Protein AF-A0A3C1SBG4-F1 (afdb_monomer_lite)

Radius of gyration: 21.66 Å; chains: 1; bounding box: 48×25×70 Å

pLDDT: mean 86.87, std 6.19, range [59.53, 95.0]

Foldseek 3Di:
DPPDDDDDDDDPDLVVVLVQAPHWDWAWDADPVVRDTDTDTDHHHNPQDSVNSCCVRVVPPDPDDPVLVVLVVVLVVQLVCVLVVHDDDLVVNLVSLVVQLVPDDVSVVVSVVSQVVSCVRNVDHNDD

Structure (mmCIF, N/CA/C/O backbone):
data_AF-A0A3C1SBG4-F1
#
_entry.id   AF-A0A3C1SBG4-F1
#
loop_
_atom_site.group_PDB
_atom_site.id
_atom_site.type_symbol
_atom_site.label_atom_id
_atom_site.label_alt_id
_atom_site.label_comp_id
_atom_site.label_asym_id
_atom_site.label_entity_id
_atom_site.label_seq_id
_atom_site.pdbx_PDB_ins_code
_atom_site.Cartn_x
_atom_site.Cartn_y
_atom_site.Cartn_z
_atom_site.occupancy
_atom_site.B_iso_or_equiv
_atom_site.auth_seq_id
_atom_site.auth_comp_id
_atom_site.auth_asym_id
_atom_site.auth_atom_id
_atom_site.pdbx_PDB_model_num
ATOM 1 N N . THR A 1 1 ? 17.455 -1.613 -43.732 1.00 59.53 1 THR A N 1
ATOM 2 C CA . THR A 1 1 ? 17.249 -2.345 -42.458 1.00 59.53 1 THR A CA 1
ATOM 3 C C . THR A 1 1 ? 18.452 -2.102 -41.571 1.00 59.53 1 THR A C 1
ATOM 5 O O . THR A 1 1 ? 19.549 -2.051 -42.108 1.00 59.53 1 THR A O 1
ATOM 8 N N . PHE A 1 2 ? 18.271 -1.919 -40.259 1.00 75.81 2 PHE A N 1
ATOM 9 C CA . PHE A 1 2 ? 19.376 -1.748 -39.303 1.00 75.81 2 PHE A CA 1
ATOM 10 C C . PHE A 1 2 ? 19.569 -3.054 -38.518 1.00 75.81 2 PHE A C 1
ATOM 12 O O . PHE A 1 2 ? 18.848 -3.276 -37.548 1.00 75.81 2 PHE A O 1
ATOM 19 N N . PRO A 1 3 ? 20.478 -3.948 -38.946 1.00 75.19 3 PRO A N 1
ATOM 20 C CA . PRO A 1 3 ? 20.528 -5.323 -38.447 1.00 75.19 3 PRO A CA 1
ATOM 21 C C . PRO A 1 3 ? 20.993 -5.483 -36.990 1.00 75.19 3 PRO A C 1
ATOM 23 O O . PRO A 1 3 ? 20.922 -6.590 -36.486 1.00 75.19 3 PRO A O 1
ATOM 26 N N . ASN A 1 4 ? 21.411 -4.415 -36.297 1.00 85.25 4 ASN A N 1
ATOM 27 C CA . ASN A 1 4 ? 21.908 -4.467 -34.913 1.00 85.25 4 ASN A CA 1
ATOM 28 C C . ASN A 1 4 ? 21.494 -3.225 -34.103 1.00 85.25 4 ASN A C 1
ATOM 30 O O . ASN A 1 4 ? 22.325 -2.585 -33.461 1.00 85.25 4 ASN A O 1
ATOM 34 N N . ILE A 1 5 ? 20.227 -2.814 -34.189 1.00 88.19 5 ILE A N 1
ATOM 35 C CA . ILE A 1 5 ? 19.740 -1.675 -33.403 1.00 88.19 5 ILE A CA 1
ATOM 36 C C . ILE A 1 5 ? 19.395 -2.111 -31.974 1.00 88.19 5 ILE A C 1
ATOM 38 O O . ILE A 1 5 ? 18.658 -3.073 -31.767 1.00 88.19 5 ILE A O 1
ATOM 42 N N . GLN A 1 6 ? 19.917 -1.382 -30.990 1.00 85.69 6 GLN A N 1
ATOM 43 C CA . GLN A 1 6 ? 19.567 -1.543 -29.583 1.00 85.69 6 GLN A CA 1
ATOM 44 C C . GLN A 1 6 ? 18.778 -0.320 -29.122 1.00 85.69 6 GLN A C 1
ATOM 46 O O . GLN A 1 6 ? 19.200 0.815 -29.333 1.00 85.69 6 GLN A O 1
ATOM 51 N N . PHE A 1 7 ? 17.644 -0.559 -28.470 1.00 85.94 7 PHE A N 1
ATOM 52 C CA . PHE A 1 7 ? 16.867 0.486 -27.817 1.00 85.94 7 PHE A CA 1
ATOM 53 C C . PHE A 1 7 ? 17.148 0.457 -26.319 1.00 85.94 7 PHE A C 1
ATOM 55 O O . PHE A 1 7 ? 17.034 -0.591 -25.685 1.00 85.94 7 PHE A O 1
ATOM 62 N N . ILE A 1 8 ? 17.495 1.613 -25.761 1.00 89.00 8 ILE A N 1
ATOM 63 C CA . ILE A 1 8 ? 17.524 1.833 -24.317 1.00 89.00 8 ILE A CA 1
ATOM 64 C C . ILE A 1 8 ? 16.315 2.701 -23.995 1.00 89.00 8 ILE A C 1
ATOM 66 O O . ILE A 1 8 ? 16.174 3.799 -24.531 1.00 89.00 8 ILE A O 1
ATOM 70 N N . VAL A 1 9 ? 15.432 2.185 -23.146 1.00 89.00 9 VAL A N 1
ATOM 71 C CA . VAL A 1 9 ? 14.200 2.863 -22.740 1.00 89.00 9 VAL A CA 1
ATOM 72 C C . VAL A 1 9 ? 14.249 3.066 -21.235 1.00 89.00 9 VAL A C 1
ATOM 74 O O . VAL A 1 9 ? 14.454 2.114 -20.487 1.00 89.00 9 VAL A O 1
ATOM 77 N N . THR A 1 10 ? 14.046 4.303 -20.794 1.00 91.31 10 THR A N 1
ATOM 78 C CA . THR A 1 10 ? 13.857 4.645 -19.384 1.00 91.31 10 THR A CA 1
ATOM 79 C C . THR A 1 10 ? 12.386 4.965 -19.152 1.00 91.31 10 THR A C 1
ATOM 81 O O . THR A 1 10 ? 11.719 5.558 -20.001 1.00 91.31 10 THR A O 1
ATOM 84 N N . THR A 1 11 ? 11.832 4.512 -18.031 1.00 89.31 11 THR A N 1
ATOM 85 C CA . THR A 1 11 ? 10.404 4.674 -17.762 1.00 89.31 11 THR A CA 1
ATOM 86 C C . THR A 1 11 ? 10.113 4.658 -16.271 1.00 89.31 11 THR A C 1
ATOM 88 O O . THR A 1 11 ? 10.742 3.920 -15.518 1.00 89.31 11 THR A O 1
ATOM 91 N N . HIS A 1 12 ? 9.110 5.437 -15.870 1.00 88.62 12 HIS A N 1
ATOM 92 C CA . HIS A 1 12 ? 8.453 5.315 -14.569 1.00 88.62 12 HIS A CA 1
ATOM 93 C C . HIS A 1 12 ? 7.111 4.568 -14.670 1.00 88.62 12 HIS A C 1
ATOM 95 O O . HIS A 1 12 ? 6.347 4.532 -13.712 1.00 88.62 12 HIS A O 1
ATOM 101 N N . SER A 1 13 ? 6.791 3.994 -15.838 1.00 88.06 13 SER A N 1
ATOM 102 C CA . SER A 1 13 ? 5.528 3.296 -16.064 1.00 88.06 13 SER A CA 1
ATOM 103 C C . SER A 1 13 ? 5.658 1.801 -15.750 1.00 88.06 13 SER A C 1
ATOM 105 O O . SER A 1 13 ? 6.367 1.091 -16.475 1.00 88.06 13 SER A O 1
ATOM 107 N N . PRO A 1 14 ? 4.930 1.277 -14.747 1.00 87.19 14 PRO A N 1
ATOM 108 C CA . PRO A 1 14 ? 4.895 -0.161 -14.469 1.00 87.19 14 PRO A CA 1
ATOM 109 C C . PRO A 1 14 ? 4.360 -0.989 -15.646 1.00 87.19 14 PRO A C 1
ATOM 111 O O . PRO A 1 14 ? 4.736 -2.147 -15.800 1.00 87.19 14 PRO A O 1
ATOM 114 N N . PHE A 1 15 ? 3.547 -0.404 -16.530 1.00 86.75 15 PHE A N 1
ATOM 115 C CA . PHE A 1 15 ? 3.038 -1.101 -17.715 1.00 86.75 15 PHE A CA 1
ATOM 116 C C . PHE A 1 15 ? 4.119 -1.348 -18.768 1.00 86.75 15 PHE A C 1
ATOM 118 O O . PHE A 1 15 ? 4.151 -2.412 -19.385 1.00 86.75 15 PHE A O 1
ATOM 125 N N . VAL A 1 16 ? 5.041 -0.398 -18.954 1.00 86.75 16 VAL A N 1
ATOM 126 C CA . VAL A 1 16 ? 6.180 -0.583 -19.868 1.00 86.75 16 VAL A CA 1
ATOM 127 C C . VAL A 1 16 ? 7.081 -1.698 -19.346 1.00 86.75 16 VAL A C 1
ATOM 129 O O . VAL A 1 16 ? 7.469 -2.585 -20.103 1.00 86.75 16 VAL A O 1
ATOM 132 N N . VAL A 1 17 ? 7.329 -1.703 -18.038 1.00 84.81 17 VAL A N 1
ATOM 133 C CA . VAL A 1 17 ? 8.080 -2.753 -17.345 1.00 84.81 17 VAL A CA 1
ATOM 134 C C . VAL A 1 17 ? 7.406 -4.122 -17.522 1.00 84.81 17 VAL A C 1
ATOM 136 O O . VAL A 1 17 ? 8.062 -5.082 -17.915 1.00 84.81 17 VAL A O 1
ATOM 139 N N . GLN A 1 18 ? 6.084 -4.210 -17.356 1.00 82.62 18 GLN A N 1
ATOM 140 C CA . GLN A 1 18 ? 5.335 -5.455 -17.569 1.00 82.62 18 GLN A CA 1
ATOM 141 C C . GLN A 1 18 ? 5.345 -5.924 -19.036 1.00 82.62 18 GLN A C 1
ATOM 143 O O . GLN A 1 18 ? 5.332 -7.120 -19.301 1.00 82.62 18 GLN A O 1
ATOM 148 N N . SER A 1 19 ? 5.424 -5.015 -20.011 1.00 83.75 19 SER A N 1
ATOM 149 C CA . SER A 1 19 ? 5.565 -5.387 -21.429 1.00 83.75 19 SER A CA 1
ATOM 150 C C . SER A 1 19 ? 6.958 -5.933 -21.789 1.00 83.75 19 SER A C 1
ATOM 152 O O . SER A 1 19 ? 7.141 -6.549 -22.843 1.00 83.75 19 SER A O 1
ATOM 154 N N . ALA A 1 20 ? 7.946 -5.740 -20.909 1.00 82.25 20 ALA A N 1
ATOM 155 C CA . ALA A 1 20 ? 9.334 -6.143 -21.106 1.00 82.25 20 ALA A CA 1
ATOM 156 C C . ALA A 1 20 ? 9.638 -7.580 -20.630 1.00 82.25 20 ALA A C 1
ATOM 158 O O . ALA A 1 20 ? 10.803 -7.918 -20.434 1.00 82.25 20 ALA A O 1
ATOM 159 N N . ILE A 1 21 ? 8.623 -8.443 -20.489 1.00 77.88 21 ILE A N 1
ATOM 160 C CA . ILE A 1 21 ? 8.795 -9.871 -20.161 1.00 77.88 21 ILE A CA 1
ATOM 161 C C . ILE A 1 21 ? 9.826 -10.516 -21.097 1.00 77.88 21 ILE A C 1
ATOM 163 O O . ILE A 1 21 ? 9.778 -10.330 -22.318 1.00 77.88 21 ILE A O 1
ATOM 167 N N . GLY A 1 22 ? 10.762 -11.270 -20.513 1.00 75.62 22 GLY A N 1
ATOM 168 C CA . GLY A 1 22 ? 11.833 -11.951 -21.247 1.00 75.62 22 GLY A CA 1
ATOM 169 C C . GLY A 1 22 ? 12.878 -11.017 -21.871 1.00 75.62 22 GLY A C 1
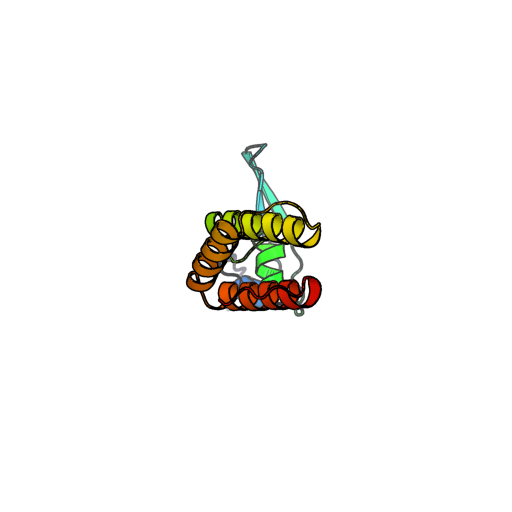ATOM 170 O O . GLY A 1 22 ? 13.653 -11.457 -22.719 1.00 75.62 22 GLY A O 1
ATOM 171 N N . ARG A 1 23 ? 12.897 -9.731 -21.496 1.00 82.94 23 ARG A N 1
ATOM 172 C CA . ARG A 1 23 ? 13.922 -8.755 -21.896 1.00 82.94 23 ARG A CA 1
ATOM 173 C C . ARG A 1 23 ? 14.783 -8.354 -20.698 1.00 82.94 23 ARG A C 1
ATOM 175 O O . ARG A 1 23 ? 14.439 -8.615 -19.550 1.00 82.94 23 ARG A O 1
ATOM 182 N N . ASN A 1 24 ? 15.894 -7.680 -20.984 1.00 84.56 24 ASN A N 1
ATOM 183 C CA . ASN A 1 24 ? 16.789 -7.154 -19.957 1.00 84.56 24 ASN A CA 1
ATOM 184 C C . ASN A 1 24 ? 16.153 -5.941 -19.275 1.00 84.56 24 ASN A C 1
ATOM 186 O O . ASN A 1 24 ? 15.923 -4.919 -19.926 1.00 84.56 24 ASN A O 1
ATOM 190 N N . VAL A 1 25 ? 15.909 -6.043 -17.969 1.00 88.00 25 VAL A N 1
ATOM 191 C CA . VAL A 1 25 ? 15.426 -4.932 -17.147 1.00 88.00 25 VAL A CA 1
ATOM 192 C C . VAL A 1 25 ? 16.474 -4.593 -16.100 1.00 88.00 25 VAL A C 1
ATOM 194 O O . VAL A 1 25 ? 16.940 -5.448 -15.347 1.00 88.00 25 VAL A O 1
ATOM 197 N N . ILE A 1 26 ? 16.848 -3.316 -16.070 1.00 89.81 26 ILE A N 1
ATOM 198 C CA . ILE A 1 26 ? 17.803 -2.764 -15.115 1.00 89.81 26 ILE A CA 1
ATOM 199 C C . ILE A 1 26 ? 17.055 -1.756 -14.252 1.00 89.81 26 ILE A C 1
ATOM 201 O O . ILE A 1 26 ? 16.541 -0.757 -14.752 1.00 89.81 26 ILE A O 1
ATOM 205 N N . MET A 1 27 ? 17.007 -2.030 -12.954 1.00 89.00 27 MET A N 1
ATOM 206 C CA . MET A 1 27 ? 16.506 -1.117 -11.939 1.00 89.00 27 MET A CA 1
ATOM 207 C C . MET A 1 27 ? 17.667 -0.262 -11.432 1.00 89.00 27 MET A C 1
ATOM 209 O O . MET A 1 27 ? 18.740 -0.786 -11.129 1.00 89.00 27 MET A O 1
ATOM 213 N N . LEU A 1 28 ? 17.460 1.049 -11.354 1.00 89.94 28 LEU A N 1
ATOM 214 C CA . LEU A 1 28 ? 18.411 1.970 -10.740 1.00 89.94 28 LEU A CA 1
ATOM 215 C C . LEU A 1 28 ? 17.922 2.275 -9.330 1.00 89.94 28 LEU A C 1
ATOM 217 O O . LEU A 1 28 ? 16.911 2.950 -9.163 1.00 89.94 28 LEU A O 1
ATOM 221 N N . ASP A 1 29 ? 18.628 1.743 -8.342 1.00 87.94 29 ASP A N 1
ATOM 222 C CA . ASP A 1 29 ? 18.301 1.893 -6.928 1.00 87.94 29 ASP A CA 1
ATOM 223 C C . ASP A 1 29 ? 19.200 2.957 -6.291 1.00 87.94 29 ASP A C 1
ATOM 225 O O . ASP A 1 29 ? 20.423 2.923 -6.467 1.00 87.94 29 ASP A O 1
ATOM 229 N N . PHE A 1 30 ? 18.608 3.914 -5.579 1.00 88.56 30 PHE A N 1
ATOM 230 C CA . PHE A 1 30 ? 19.338 5.001 -4.931 1.00 88.56 30 PHE A CA 1
ATOM 231 C C . PHE A 1 30 ? 19.495 4.728 -3.435 1.00 88.56 30 PHE A C 1
ATOM 233 O O . PHE A 1 30 ? 18.531 4.728 -2.670 1.00 88.56 30 PHE A O 1
ATOM 240 N N . ASP A 1 31 ? 20.739 4.552 -3.000 1.00 88.56 31 ASP A N 1
ATOM 241 C CA . ASP A 1 31 ? 21.068 4.341 -1.598 1.00 88.56 31 ASP A CA 1
ATOM 242 C C . ASP A 1 31 ? 21.183 5.692 -0.880 1.00 88.56 31 ASP A C 1
ATOM 244 O O . ASP A 1 31 ? 22.218 6.361 -0.925 1.00 88.56 31 ASP A O 1
ATOM 248 N N . 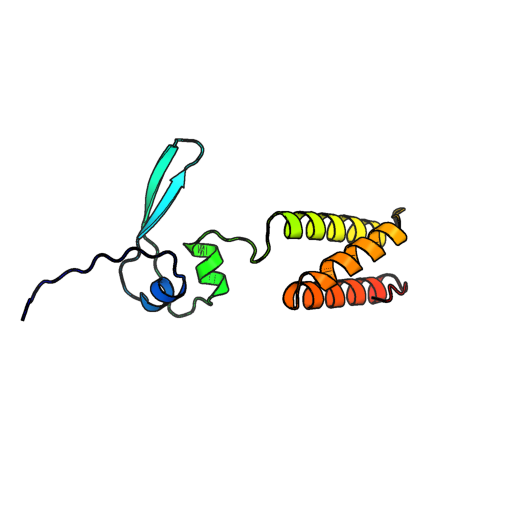ASN A 1 32 ? 20.115 6.086 -0.181 1.00 86.75 32 ASN A N 1
ATOM 249 C CA . ASN A 1 32 ? 20.062 7.335 0.587 1.00 86.75 32 ASN A CA 1
ATOM 250 C C . ASN A 1 32 ? 21.156 7.449 1.669 1.00 86.75 32 ASN A C 1
ATOM 252 O O . ASN A 1 32 ? 21.455 8.558 2.106 1.00 86.75 32 ASN A O 1
ATOM 256 N N . LYS A 1 33 ? 21.745 6.336 2.136 1.00 89.44 33 LYS A N 1
ATOM 257 C CA . LYS A 1 33 ? 22.770 6.362 3.196 1.00 89.44 33 LYS A CA 1
ATOM 258 C C . LYS A 1 33 ? 24.153 6.668 2.641 1.00 89.44 33 LYS A C 1
ATOM 260 O O . LYS A 1 33 ? 24.922 7.382 3.277 1.00 89.44 33 LYS A O 1
ATOM 265 N N . THR A 1 34 ? 24.480 6.101 1.483 1.00 91.25 34 THR A N 1
ATOM 266 C CA . THR A 1 34 ? 25.792 6.267 0.841 1.00 91.25 34 THR A CA 1
ATOM 267 C C . THR A 1 34 ? 25.788 7.324 -0.260 1.00 91.25 34 THR A C 1
ATOM 269 O O . THR A 1 34 ? 26.858 7.709 -0.723 1.00 91.25 34 THR A O 1
ATOM 272 N N . GLY A 1 35 ? 24.611 7.785 -0.694 1.00 92.06 35 GLY A N 1
ATOM 273 C CA . GLY A 1 35 ? 24.442 8.720 -1.807 1.00 92.06 35 GLY A CA 1
ATOM 274 C C . GLY A 1 35 ? 24.787 8.116 -3.172 1.00 92.06 35 GLY A C 1
ATOM 275 O O . GLY A 1 35 ? 25.086 8.856 -4.106 1.00 92.06 35 GLY A O 1
ATOM 276 N N . SER A 1 36 ? 24.802 6.784 -3.294 1.00 92.94 36 SER A N 1
ATOM 277 C CA . SER A 1 36 ? 25.224 6.081 -4.511 1.00 92.94 36 SER A CA 1
ATOM 278 C C . SER A 1 36 ? 24.058 5.398 -5.225 1.00 92.94 36 SER A C 1
ATOM 280 O O . SER A 1 36 ? 23.083 4.981 -4.606 1.00 92.94 36 SER A O 1
ATOM 282 N N . VAL A 1 37 ? 24.174 5.268 -6.550 1.00 92.00 37 VAL A N 1
ATOM 283 C CA . VAL A 1 37 ? 23.214 4.535 -7.387 1.00 92.00 37 VAL A CA 1
ATOM 284 C C . VAL A 1 37 ? 23.756 3.138 -7.669 1.00 92.00 37 VAL A C 1
ATOM 286 O O . VAL A 1 37 ? 24.907 2.986 -8.084 1.00 92.00 37 VAL A O 1
ATOM 289 N N . LYS A 1 38 ? 22.922 2.116 -7.477 1.00 91.44 38 LYS A N 1
ATOM 290 C CA . LYS A 1 38 ? 23.216 0.720 -7.812 1.00 91.44 38 LYS A CA 1
ATOM 291 C C . LYS A 1 38 ? 22.345 0.294 -8.990 1.00 91.44 38 LYS A C 1
ATOM 293 O O . LYS A 1 38 ? 21.138 0.507 -8.986 1.00 91.44 38 LYS A O 1
ATOM 298 N N . ALA A 1 39 ? 22.960 -0.321 -9.996 1.00 90.94 39 ALA A N 1
ATOM 299 C CA . ALA A 1 39 ? 22.236 -0.955 -11.091 1.00 90.94 39 ALA A CA 1
ATOM 300 C C . ALA A 1 39 ? 21.953 -2.416 -10.723 1.00 90.94 39 ALA A C 1
ATOM 302 O O . ALA A 1 39 ? 22.880 -3.192 -10.494 1.00 90.94 39 ALA A O 1
ATOM 303 N N . VAL A 1 40 ? 20.676 -2.784 -10.662 1.00 88.69 40 VAL A N 1
ATOM 304 C CA . VAL A 1 40 ? 20.216 -4.119 -10.277 1.00 88.69 40 VAL A CA 1
ATOM 305 C C . VAL A 1 40 ? 19.499 -4.751 -11.461 1.00 88.69 40 VAL A C 1
ATOM 307 O O . VAL A 1 40 ? 18.516 -4.207 -11.962 1.00 88.69 40 VAL A O 1
ATOM 310 N N . HIS A 1 41 ? 19.979 -5.907 -11.916 1.00 87.19 41 HIS A N 1
ATOM 311 C CA . HIS A 1 41 ? 19.274 -6.679 -12.935 1.00 87.19 41 HIS A CA 1
ATOM 312 C C . HIS A 1 41 ? 18.040 -7.341 -12.314 1.00 87.19 41 HIS A C 1
ATOM 314 O O . HIS A 1 41 ? 18.134 -7.953 -11.247 1.00 87.19 41 HIS A O 1
ATOM 320 N N . LYS A 1 42 ? 16.887 -7.215 -12.969 1.00 82.00 42 LYS A N 1
ATOM 321 C CA . LYS A 1 42 ? 15.627 -7.814 -12.520 1.00 82.00 42 LYS A CA 1
ATOM 322 C C . LYS A 1 42 ? 15.059 -8.686 -13.628 1.00 82.00 42 LYS A C 1
ATOM 324 O O . LYS A 1 42 ? 14.878 -8.232 -14.754 1.00 82.00 42 LYS A O 1
ATOM 329 N N . GLU A 1 43 ? 14.763 -9.934 -13.295 1.00 78.81 43 GLU A N 1
ATOM 330 C CA . GLU A 1 43 ? 14.014 -10.822 -14.178 1.00 78.81 43 GLU A CA 1
ATOM 331 C C . GLU A 1 43 ? 12.520 -10.557 -13.997 1.00 78.81 43 GLU A C 1
ATOM 333 O O . GLU A 1 43 ? 12.012 -10.554 -12.876 1.00 78.81 43 GLU A O 1
ATOM 338 N N . ILE A 1 44 ? 11.819 -10.302 -15.102 1.00 75.25 44 ILE A N 1
ATOM 339 C CA . ILE A 1 44 ? 10.373 -10.080 -15.088 1.00 75.25 44 ILE A CA 1
ATOM 340 C C . ILE A 1 44 ? 9.683 -11.318 -15.624 1.00 75.25 44 ILE A C 1
ATOM 342 O O . ILE A 1 44 ? 9.702 -11.590 -16.828 1.00 75.25 44 ILE A O 1
ATOM 346 N N . ASN A 1 45 ? 9.042 -12.037 -14.710 1.00 74.44 45 ASN A N 1
ATOM 347 C CA . ASN A 1 45 ? 8.207 -13.177 -15.040 1.00 74.44 45 ASN A CA 1
ATOM 348 C C . ASN A 1 45 ? 6.836 -12.703 -15.535 1.00 74.44 45 ASN A C 1
ATOM 350 O O . ASN A 1 45 ? 6.265 -11.745 -15.011 1.00 74.44 45 ASN A O 1
ATOM 354 N N . SER A 1 46 ? 6.276 -13.409 -16.520 1.00 66.75 46 SER A N 1
ATOM 355 C CA . SER A 1 46 ? 4.955 -13.116 -17.105 1.00 66.75 46 SER A CA 1
ATOM 356 C C . SER A 1 46 ? 3.788 -13.219 -16.124 1.00 66.75 46 SER A C 1
ATOM 358 O O . SER A 1 46 ? 2.689 -12.769 -16.425 1.00 66.75 46 SER A O 1
ATOM 360 N N . GLU A 1 47 ? 4.016 -13.826 -14.963 1.00 76.62 47 GLU A N 1
ATOM 361 C CA . GLU A 1 47 ? 2.997 -14.115 -13.953 1.00 76.62 47 GLU A CA 1
ATOM 362 C C . GLU A 1 47 ? 2.835 -12.983 -12.924 1.00 76.62 47 GLU A C 1
ATOM 364 O O . GLU A 1 47 ? 1.959 -13.041 -12.060 1.00 76.62 47 GLU A O 1
ATOM 369 N N . LEU A 1 48 ? 3.657 -11.928 -13.000 1.00 75.69 48 LEU A N 1
ATOM 370 C CA . LEU A 1 48 ? 3.601 -10.825 -12.046 1.00 75.69 48 LEU A CA 1
ATOM 371 C C . LEU A 1 48 ? 2.370 -9.940 -12.286 1.00 75.69 48 LEU A C 1
ATOM 373 O O . LEU A 1 48 ? 2.214 -9.296 -13.327 1.00 75.69 48 LEU A O 1
ATOM 377 N N . SER A 1 49 ? 1.509 -9.860 -11.269 1.00 84.62 49 SER A N 1
ATOM 378 C CA . SER A 1 49 ? 0.409 -8.892 -11.235 1.00 84.62 49 SER A CA 1
ATOM 379 C C . SER A 1 49 ? 0.933 -7.451 -11.228 1.00 84.62 49 SER A C 1
ATOM 381 O O . SER A 1 49 ? 2.044 -7.187 -10.769 1.00 84.62 49 SER A O 1
ATOM 383 N N . TYR A 1 50 ? 0.101 -6.490 -11.641 1.00 85.75 50 TYR A N 1
ATOM 384 C CA . TYR A 1 50 ? 0.434 -5.062 -11.553 1.00 85.75 50 TYR A CA 1
ATOM 385 C C . TYR A 1 50 ? 0.916 -4.655 -10.149 1.00 85.75 50 TYR A C 1
ATOM 387 O O . TYR A 1 50 ? 1.921 -3.964 -10.006 1.00 85.75 50 TYR A O 1
ATOM 395 N N . ARG A 1 51 ? 0.239 -5.139 -9.098 1.00 84.62 51 ARG A N 1
ATOM 396 C CA . ARG A 1 51 ? 0.613 -4.848 -7.705 1.00 84.62 51 ARG A CA 1
ATOM 397 C C . ARG A 1 51 ? 1.983 -5.420 -7.344 1.00 84.62 51 ARG A C 1
ATOM 399 O O . ARG A 1 51 ? 2.722 -4.774 -6.611 1.00 84.62 51 ARG A O 1
ATOM 406 N N . ALA A 1 52 ? 2.318 -6.602 -7.862 1.00 84.12 52 ALA A N 1
ATOM 407 C CA . ALA A 1 52 ? 3.632 -7.205 -7.661 1.00 84.12 52 ALA A CA 1
ATOM 408 C C . ALA A 1 52 ? 4.723 -6.392 -8.370 1.00 84.12 52 ALA A C 1
ATOM 410 O O . ALA A 1 52 ? 5.719 -6.056 -7.744 1.00 84.12 52 ALA A O 1
ATOM 411 N N . VAL A 1 53 ? 4.495 -5.966 -9.619 1.00 86.38 53 VAL A N 1
ATOM 412 C CA . VAL A 1 53 ? 5.425 -5.091 -10.361 1.00 86.38 53 VAL A CA 1
ATOM 413 C C . VAL A 1 53 ? 5.689 -3.792 -9.597 1.00 86.38 53 VAL A C 1
ATOM 415 O O . VAL A 1 53 ? 6.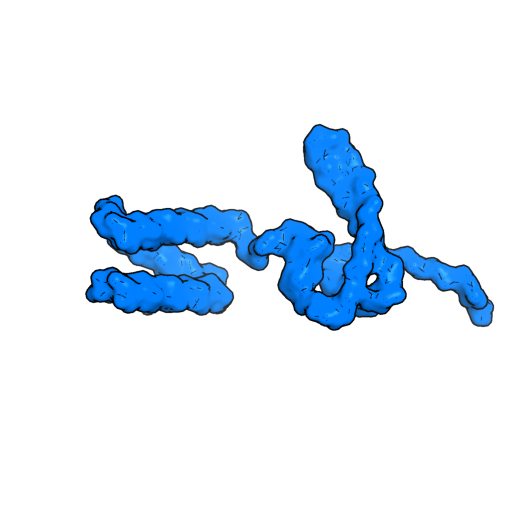837 -3.416 -9.379 1.00 86.38 53 VAL A O 1
ATOM 418 N N . VAL A 1 54 ? 4.630 -3.120 -9.148 1.00 88.12 54 VAL A N 1
ATOM 419 C CA . VAL A 1 54 ? 4.728 -1.863 -8.395 1.00 88.12 54 VAL A CA 1
ATOM 420 C C . VAL A 1 54 ? 5.486 -2.048 -7.073 1.00 88.12 54 VAL A C 1
ATOM 422 O O . VAL A 1 54 ? 6.328 -1.225 -6.725 1.00 88.12 54 VAL A O 1
ATOM 425 N N . ARG A 1 55 ? 5.262 -3.153 -6.358 1.00 86.25 55 ARG A N 1
ATOM 426 C CA . ARG A 1 55 ? 5.951 -3.413 -5.089 1.00 86.25 55 ARG A CA 1
ATOM 427 C C . ARG A 1 55 ? 7.401 -3.867 -5.264 1.00 86.25 55 ARG A C 1
ATOM 429 O O . ARG A 1 55 ? 8.267 -3.416 -4.532 1.00 86.25 55 ARG A O 1
ATOM 436 N N . GLU A 1 56 ? 7.676 -4.775 -6.192 1.00 83.12 56 GLU A N 1
ATOM 437 C CA . GLU A 1 56 ? 8.982 -5.444 -6.301 1.00 83.12 56 GLU A CA 1
ATOM 438 C C . GLU A 1 56 ? 9.993 -4.696 -7.175 1.00 83.12 56 GLU A C 1
ATOM 440 O O . GLU A 1 56 ? 11.203 -4.909 -7.030 1.00 83.12 56 GLU A O 1
ATOM 445 N N . ILE A 1 57 ? 9.502 -3.869 -8.104 1.00 84.12 57 ILE A N 1
ATOM 446 C CA . ILE A 1 57 ? 10.333 -3.126 -9.062 1.00 84.12 57 ILE A CA 1
ATOM 447 C C . ILE A 1 57 ? 10.342 -1.633 -8.749 1.00 84.12 57 ILE A C 1
ATOM 449 O O . ILE A 1 57 ? 11.381 -0.997 -8.885 1.00 84.12 57 ILE A O 1
ATOM 453 N N . PHE A 1 58 ? 9.211 -1.067 -8.322 1.00 84.81 58 PHE A N 1
ATOM 454 C CA . PHE A 1 58 ? 9.130 0.359 -7.985 1.00 84.81 58 PHE A CA 1
ATOM 455 C C . PHE A 1 58 ? 9.270 0.633 -6.483 1.00 84.81 58 PHE A C 1
ATOM 457 O O . PHE A 1 58 ? 9.251 1.793 -6.090 1.00 84.81 58 PHE A O 1
ATOM 464 N N . ASP A 1 59 ? 9.406 -0.414 -5.661 1.00 83.06 59 ASP A N 1
ATOM 465 C CA . ASP A 1 59 ? 9.497 -0.335 -4.195 1.00 83.06 59 ASP A CA 1
ATOM 466 C C . ASP A 1 59 ? 8.340 0.443 -3.538 1.00 83.06 59 ASP A C 1
ATOM 468 O O . ASP A 1 59 ? 8.454 1.024 -2.459 1.00 83.06 59 ASP A O 1
ATOM 472 N N . ILE A 1 60 ? 7.171 0.449 -4.185 1.00 85.81 60 ILE A N 1
ATOM 473 C CA . ILE A 1 60 ? 5.972 1.091 -3.649 1.00 85.81 60 ILE A CA 1
ATOM 474 C C . ILE A 1 60 ? 5.246 0.061 -2.780 1.00 85.81 60 ILE A C 1
ATOM 476 O O . ILE A 1 60 ? 4.524 -0.819 -3.261 1.00 85.81 60 ILE A O 1
ATOM 480 N N . GLN A 1 61 ? 5.473 0.147 -1.469 1.00 82.38 61 GLN A N 1
ATOM 481 C CA . GLN A 1 61 ? 4.980 -0.837 -0.500 1.00 82.38 61 GLN A CA 1
ATOM 482 C C . GLN A 1 61 ? 3.461 -0.779 -0.298 1.00 82.38 61 GLN A C 1
ATOM 484 O O . GLN A 1 61 ? 2.811 -1.825 -0.129 1.00 82.38 61 GLN A O 1
ATOM 489 N N . SER A 1 62 ? 2.885 0.420 -0.381 1.00 84.38 62 SER A N 1
ATOM 490 C CA . SER A 1 62 ? 1.453 0.652 -0.261 1.00 84.38 62 SER A CA 1
ATOM 491 C C . SER A 1 62 ? 0.949 1.597 -1.359 1.00 84.38 62 SER A C 1
ATOM 493 O O . SER A 1 62 ? 1.680 2.476 -1.813 1.00 84.38 62 SER A O 1
ATOM 495 N N . PRO A 1 63 ? -0.291 1.381 -1.836 1.00 83.00 63 PRO A N 1
ATOM 496 C CA . PRO A 1 63 ? -0.912 2.225 -2.851 1.00 83.00 63 PRO A CA 1
ATOM 497 C C . PRO A 1 63 ? -1.440 3.552 -2.284 1.00 83.00 63 PRO A C 1
ATOM 499 O O . PRO A 1 63 ? -1.943 4.374 -3.047 1.00 83.00 63 PRO A O 1
ATOM 502 N N . PHE A 1 64 ? -1.388 3.745 -0.964 1.00 88.56 64 PHE A N 1
ATOM 503 C CA . PHE A 1 64 ? -1.938 4.916 -0.292 1.00 88.56 64 PHE A CA 1
ATOM 504 C C . PHE A 1 64 ? -0.873 5.985 -0.051 1.00 88.56 64 PHE A C 1
ATOM 506 O O . PHE A 1 64 ? 0.325 5.722 -0.081 1.00 88.56 64 PHE A O 1
ATOM 513 N N . SER A 1 65 ? -1.318 7.221 0.176 1.00 88.31 65 SER A N 1
ATOM 514 C CA . SER A 1 65 ? -0.406 8.285 0.587 1.00 88.31 65 SER A CA 1
ATOM 515 C C . SER A 1 65 ? 0.149 8.012 1.984 1.00 88.31 65 SER A C 1
ATOM 517 O O . SER A 1 65 ? -0.513 7.384 2.811 1.00 88.31 65 SER A O 1
ATOM 519 N N . TYR A 1 66 ? 1.327 8.567 2.268 1.00 88.50 66 TYR A N 1
ATOM 520 C CA . TYR A 1 66 ? 1.953 8.480 3.587 1.00 88.50 66 TYR A CA 1
ATOM 521 C C . TYR A 1 66 ? 0.996 8.881 4.724 1.00 88.50 66 TYR A C 1
ATOM 523 O O . TYR A 1 66 ? 0.861 8.147 5.698 1.00 88.50 66 TY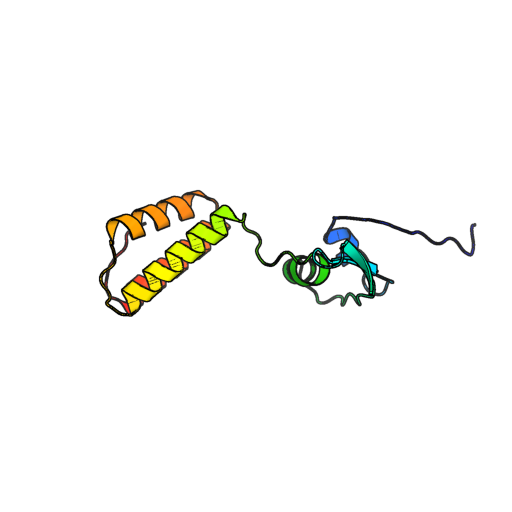R A O 1
ATOM 531 N N . ASP A 1 67 ? 0.271 9.994 4.577 1.00 91.12 67 ASP A N 1
ATOM 532 C CA . ASP A 1 67 ? -0.670 10.470 5.602 1.00 91.12 67 ASP A CA 1
ATOM 533 C C . ASP A 1 67 ? -1.816 9.477 5.840 1.00 91.12 67 ASP A C 1
ATOM 535 O O . ASP A 1 67 ? -2.191 9.202 6.978 1.00 91.12 67 ASP A O 1
ATOM 539 N N . THR A 1 68 ? -2.335 8.880 4.764 1.00 92.06 68 THR A N 1
ATOM 540 C CA . THR A 1 68 ? -3.383 7.856 4.853 1.00 92.06 68 THR A CA 1
ATOM 541 C C . THR A 1 68 ? -2.863 6.608 5.559 1.00 92.06 68 THR A C 1
ATOM 543 O O . THR A 1 68 ? -3.562 6.029 6.385 1.00 92.06 68 THR A O 1
ATOM 546 N N . GLU A 1 69 ? -1.626 6.194 5.284 1.00 91.50 69 GLU A N 1
ATOM 547 C CA . GLU A 1 69 ? -1.011 5.065 5.983 1.00 91.50 69 GLU A CA 1
ATOM 548 C C . GLU A 1 69 ? -0.851 5.329 7.479 1.00 91.50 69 GLU A C 1
ATOM 550 O O . GLU A 1 69 ? -1.079 4.426 8.284 1.00 91.50 69 GLU A O 1
ATOM 555 N N . GLN A 1 70 ? -0.488 6.553 7.873 1.00 94.06 70 GLN A N 1
ATOM 556 C CA . GLN A 1 70 ? -0.390 6.919 9.287 1.00 94.06 70 GLN A CA 1
ATOM 557 C C . GLN A 1 70 ? -1.746 6.813 9.990 1.00 94.06 70 GLN A C 1
ATOM 559 O O . GLN A 1 70 ? -1.840 6.203 11.056 1.00 94.06 70 GLN A O 1
ATOM 564 N N . GLU A 1 71 ? -2.806 7.328 9.373 1.00 94.31 71 GLU A N 1
ATOM 565 C CA . GLU A 1 71 ? -4.169 7.222 9.901 1.00 94.31 71 GLU A CA 1
ATOM 566 C C . GLU A 1 71 ? -4.662 5.770 9.954 1.00 94.31 71 GLU A C 1
ATOM 568 O O . GLU A 1 71 ? -5.255 5.352 10.948 1.00 94.31 71 GLU A O 1
ATOM 573 N N . MET A 1 72 ? -4.373 4.963 8.927 1.00 93.44 72 MET A N 1
ATOM 574 C CA . MET A 1 72 ? -4.685 3.531 8.933 1.00 93.44 72 MET A CA 1
ATOM 575 C C . MET A 1 72 ? -3.932 2.799 10.049 1.00 93.44 72 MET A C 1
ATOM 577 O O . MET A 1 72 ? -4.505 1.947 10.727 1.00 93.44 72 MET A O 1
ATOM 581 N N . ASN A 1 73 ? -2.665 3.141 10.283 1.00 94.19 73 ASN A N 1
ATOM 582 C CA . ASN A 1 73 ? -1.888 2.589 11.389 1.00 94.19 73 ASN A CA 1
ATOM 583 C C . ASN A 1 73 ? -2.489 2.979 12.745 1.00 94.19 73 ASN A C 1
ATOM 585 O O . ASN A 1 73 ? -2.596 2.127 13.629 1.00 94.19 73 ASN A O 1
ATOM 589 N N . GLU A 1 74 ? -2.923 4.230 12.913 1.00 94.88 74 GLU A N 1
ATOM 590 C CA . GLU A 1 74 ? -3.631 4.672 14.118 1.00 94.88 74 GLU A CA 1
ATOM 591 C C . GLU A 1 74 ? -4.948 3.898 14.309 1.00 94.88 74 GLU A C 1
ATOM 593 O O . GLU A 1 74 ? -5.228 3.411 15.410 1.00 94.88 74 GLU A O 1
ATOM 598 N N . PHE A 1 75 ? -5.712 3.699 13.233 1.00 95.00 75 PHE A N 1
ATOM 599 C CA . PHE A 1 75 ? -6.931 2.895 13.243 1.00 95.00 75 PHE A CA 1
ATOM 600 C C . PHE A 1 75 ? -6.654 1.456 13.700 1.00 95.00 75 PHE A C 1
ATOM 602 O O . PHE A 1 75 ? -7.320 0.963 14.615 1.00 95.00 75 PHE A O 1
ATOM 609 N N . TYR A 1 76 ? -5.641 0.790 13.134 1.00 94.12 76 TYR A N 1
ATOM 610 C CA . TYR A 1 76 ? -5.283 -0.577 13.520 1.00 94.12 76 TYR A CA 1
ATOM 611 C C . TYR A 1 76 ? -4.836 -0.674 14.980 1.00 94.12 76 TYR A C 1
ATOM 613 O O . TYR A 1 76 ? -5.236 -1.603 15.680 1.00 94.12 76 TYR A O 1
ATOM 621 N N . GLN A 1 77 ? -4.079 0.306 15.478 1.00 94.69 77 GLN A N 1
ATOM 622 C CA . GLN A 1 77 ? -3.692 0.352 16.889 1.00 94.69 77 GLN A CA 1
ATOM 623 C C . GLN A 1 77 ? -4.909 0.472 17.814 1.00 94.69 77 GLN A C 1
ATOM 625 O O . GLN A 1 77 ? -4.968 -0.200 18.845 1.00 94.69 77 GLN A O 1
ATOM 630 N N . MET A 1 78 ? -5.891 1.311 17.469 1.00 92.12 78 MET A N 1
ATOM 631 C CA . MET A 1 78 ? -7.130 1.432 18.244 1.00 92.12 78 MET A CA 1
ATOM 632 C C . MET A 1 78 ? -7.975 0.158 18.169 1.00 92.12 78 MET A C 1
ATOM 634 O O . MET A 1 78 ? -8.435 -0.319 19.206 1.00 92.12 78 MET A O 1
ATOM 638 N N . ARG A 1 79 ? -8.121 -0.435 16.978 1.00 92.44 79 ARG A N 1
ATOM 639 C CA . ARG A 1 79 ? -8.808 -1.719 16.772 1.00 92.44 79 ARG A CA 1
ATOM 640 C C . ARG A 1 79 ? -8.208 -2.812 17.656 1.00 92.44 79 ARG A C 1
ATOM 642 O O . ARG A 1 79 ? -8.939 -3.520 18.343 1.00 92.44 79 ARG A O 1
ATOM 649 N N . ASP A 1 80 ? -6.884 -2.932 17.675 1.00 91.75 80 ASP A N 1
ATOM 650 C CA . ASP A 1 80 ? -6.190 -3.961 18.452 1.00 91.75 80 ASP A CA 1
ATOM 651 C C . ASP A 1 80 ? -6.379 -3.767 19.960 1.00 91.75 80 ASP A C 1
ATOM 653 O O . ASP A 1 80 ? -6.560 -4.742 20.691 1.00 91.75 80 ASP A O 1
ATOM 657 N N . LYS A 1 81 ? -6.414 -2.517 20.431 1.00 91.50 81 LYS A N 1
ATOM 658 C CA . LYS A 1 81 ? -6.759 -2.199 21.823 1.00 91.50 81 LYS A CA 1
ATOM 659 C C . LYS A 1 81 ? -8.207 -2.574 22.157 1.00 91.50 81 LYS A C 1
ATOM 661 O O . LYS A 1 81 ? -8.446 -3.168 23.206 1.00 91.50 81 LYS A O 1
ATOM 666 N N . ILE A 1 82 ? -9.161 -2.307 21.257 1.00 88.44 82 ILE A N 1
ATOM 667 C CA . ILE A 1 82 ? -10.568 -2.716 21.427 1.00 88.44 82 ILE A CA 1
ATOM 668 C C . ILE A 1 82 ? -10.671 -4.247 21.514 1.00 88.44 82 ILE A C 1
ATOM 670 O O . ILE A 1 82 ? -11.358 -4.765 22.394 1.00 88.44 82 ILE A O 1
ATOM 674 N N . LEU A 1 83 ? -9.956 -4.979 20.651 1.00 87.19 83 LEU A N 1
ATOM 675 C CA . LEU A 1 83 ? -9.917 -6.447 20.673 1.00 87.19 83 LEU A CA 1
ATOM 676 C C . LEU A 1 83 ? -9.327 -7.006 21.976 1.00 87.19 83 LEU A C 1
ATOM 678 O O . LEU A 1 83 ? -9.770 -8.052 22.446 1.00 87.19 83 LEU A O 1
ATOM 682 N N . LYS A 1 84 ? -8.364 -6.303 22.579 1.00 89.62 84 LYS A N 1
ATOM 683 C CA . LYS A 1 84 ? -7.776 -6.637 23.887 1.00 89.62 84 LYS A CA 1
ATOM 684 C C . LYS A 1 84 ? -8.620 -6.184 25.084 1.00 89.62 84 LYS A C 1
ATOM 686 O O . LYS A 1 84 ? -8.197 -6.382 26.218 1.00 89.62 84 LYS A O 1
ATOM 691 N N . GLN A 1 85 ? -9.800 -5.602 24.850 1.00 83.62 85 GLN A N 1
ATOM 692 C CA . GLN A 1 85 ? -10.675 -5.029 25.883 1.00 83.62 85 GLN A CA 1
ATOM 693 C C . GLN A 1 85 ? -10.019 -3.890 26.688 1.00 83.62 85 GLN A C 1
ATOM 695 O O . GLN A 1 85 ? -10.402 -3.610 27.824 1.00 83.62 85 GLN A O 1
ATOM 700 N N . GLU A 1 86 ? -9.039 -3.202 26.101 1.00 87.50 86 GLU A N 1
ATOM 701 C CA . GLU A 1 86 ? -8.429 -2.017 26.697 1.00 87.50 86 GLU A CA 1
ATOM 702 C C . GLU A 1 86 ? -9.350 -0.794 26.549 1.00 87.50 86 GLU A C 1
ATOM 704 O O . GLU A 1 86 ? -10.207 -0.728 25.662 1.00 87.50 86 GLU A O 1
ATOM 709 N N . LYS A 1 87 ? -9.170 0.218 27.411 1.00 81.44 87 LYS A N 1
ATOM 710 C CA . LYS A 1 87 ? -9.893 1.489 27.272 1.00 81.44 87 LYS A CA 1
ATOM 711 C C . LYS A 1 87 ? -9.433 2.212 26.008 1.00 81.44 87 LYS A C 1
ATOM 713 O O . LYS A 1 87 ? -8.292 2.660 25.918 1.00 81.44 87 LYS A O 1
ATOM 718 N N . VAL A 1 88 ? -10.359 2.380 25.074 1.00 84.62 88 VAL A N 1
ATOM 719 C CA . VAL A 1 88 ? -10.193 3.184 23.863 1.00 84.62 88 VAL A CA 1
ATOM 720 C C . VAL A 1 88 ? -11.289 4.236 23.829 1.00 84.62 88 VAL A C 1
ATOM 722 O O . VAL A 1 88 ? -12.411 3.993 24.271 1.00 84.62 88 VAL A O 1
ATOM 725 N N . ASP A 1 89 ? -10.956 5.418 23.321 1.00 87.94 89 ASP A N 1
ATOM 726 C CA . ASP A 1 89 ? -11.951 6.435 23.014 1.00 87.94 89 ASP A CA 1
ATOM 727 C C . ASP A 1 89 ? -12.736 6.009 21.764 1.00 87.94 89 ASP A C 1
ATOM 729 O O . ASP A 1 89 ? -12.288 6.187 20.630 1.00 87.94 89 ASP A O 1
ATOM 733 N N . GLU A 1 90 ? -13.907 5.414 21.987 1.00 85.06 90 GLU A N 1
ATOM 734 C CA . GLU A 1 90 ? -14.788 4.930 20.921 1.00 85.06 90 GLU A CA 1
ATOM 735 C C . GLU A 1 90 ? -15.259 6.062 19.993 1.00 85.06 90 GLU A C 1
ATOM 737 O O . GLU A 1 90 ? -15.451 5.827 18.801 1.00 85.06 90 GLU A O 1
ATOM 742 N N . LYS A 1 91 ? -15.384 7.304 20.490 1.00 87.81 91 LYS A N 1
ATOM 743 C CA . LYS A 1 91 ? -15.753 8.452 19.645 1.00 87.81 91 LYS A CA 1
ATOM 744 C C . LYS A 1 91 ? -14.619 8.811 18.698 1.00 87.81 91 LYS A C 1
ATOM 746 O O . LYS A 1 91 ? -14.864 9.055 17.518 1.00 87.81 91 LYS A O 1
ATOM 751 N N . LYS A 1 92 ? -13.381 8.824 19.205 1.00 90.75 92 LYS A N 1
ATOM 752 C CA . LYS A 1 92 ? -12.193 9.066 18.377 1.00 90.75 92 LYS A CA 1
ATOM 753 C C . LYS A 1 92 ? -12.032 7.973 17.320 1.00 90.75 92 LYS A C 1
ATOM 755 O O . LYS A 1 92 ? -11.778 8.295 16.165 1.00 90.75 92 LYS A O 1
ATOM 760 N N . PHE A 1 93 ? -12.229 6.711 17.705 1.00 91.81 93 PHE A N 1
ATOM 761 C CA . PHE A 1 93 ? -12.177 5.578 16.782 1.00 91.81 93 PHE A CA 1
ATOM 762 C C . PHE A 1 93 ? -13.220 5.698 15.667 1.00 91.81 93 PHE A C 1
ATOM 764 O O . PHE A 1 93 ? -12.874 5.580 14.494 1.00 91.81 93 PHE A O 1
ATOM 771 N N . LYS A 1 94 ? -14.477 5.995 16.024 1.00 90.19 94 LYS A N 1
ATOM 772 C CA . LYS A 1 94 ? -15.557 6.161 15.048 1.00 90.19 94 LYS A CA 1
ATOM 773 C C . LYS A 1 94 ? -15.258 7.288 14.058 1.00 90.19 94 LYS A C 1
ATOM 775 O O . LYS A 1 94 ? -15.349 7.072 12.857 1.00 90.19 94 LYS A O 1
ATOM 780 N N . ARG A 1 95 ? -14.825 8.451 14.554 1.00 93.06 95 ARG A N 1
ATOM 781 C CA . ARG A 1 95 ? -14.477 9.591 13.697 1.00 93.06 95 ARG A CA 1
ATOM 782 C C . ARG A 1 95 ? -13.344 9.254 12.724 1.00 93.06 95 ARG A C 1
ATOM 784 O O . ARG A 1 95 ? -13.456 9.554 11.546 1.00 93.06 95 ARG A O 1
ATOM 791 N N . LEU A 1 96 ? -12.283 8.602 13.204 1.00 93.38 96 LEU A N 1
ATOM 792 C CA . LEU A 1 96 ? -11.163 8.191 12.353 1.00 93.38 96 LEU A CA 1
ATOM 793 C C . LEU A 1 96 ? -11.609 7.202 11.264 1.00 93.38 96 LEU A C 1
ATOM 795 O O . LEU A 1 96 ? -11.177 7.296 10.119 1.00 93.38 96 LEU A O 1
ATOM 799 N N . ALA A 1 97 ? -12.494 6.266 11.608 1.00 92.44 97 ALA A N 1
ATOM 800 C CA . ALA A 1 97 ? -13.040 5.313 10.651 1.00 92.44 97 ALA A CA 1
ATOM 801 C C . ALA A 1 97 ? -13.921 5.997 9.586 1.00 92.44 97 ALA A C 1
ATOM 803 O O . ALA A 1 97 ? -13.793 5.685 8.403 1.00 92.44 97 ALA A O 1
ATOM 804 N N . GLU A 1 98 ? -14.762 6.960 9.977 1.00 92.06 98 GLU A N 1
ATOM 805 C CA . GLU A 1 98 ? -15.561 7.779 9.051 1.00 92.06 98 GLU A CA 1
ATOM 806 C C . GLU A 1 98 ? -14.676 8.620 8.118 1.00 92.06 98 GLU A C 1
ATOM 808 O O . GLU A 1 98 ? -14.909 8.655 6.909 1.00 92.06 98 GLU A O 1
ATOM 813 N N . GLU A 1 99 ? -13.632 9.256 8.660 1.00 93.06 99 GLU A N 1
ATOM 814 C CA . GLU A 1 99 ? -12.655 10.025 7.883 1.00 93.06 99 GLU A CA 1
ATOM 815 C C . GLU A 1 99 ? -11.964 9.136 6.839 1.00 93.06 99 GLU A C 1
ATOM 817 O O . GLU A 1 99 ? -11.917 9.499 5.664 1.00 93.06 99 GLU A O 1
ATOM 822 N N . LEU A 1 100 ? -11.503 7.941 7.229 1.00 92.69 100 LEU A N 1
ATOM 823 C CA . LEU A 1 100 ? -10.858 6.988 6.321 1.00 92.69 100 LEU A CA 1
ATOM 824 C C . LEU A 1 100 ? -11.806 6.486 5.220 1.00 92.69 100 LEU A C 1
ATOM 826 O O . LEU A 1 100 ? -11.392 6.376 4.066 1.00 92.69 100 LEU A O 1
ATOM 830 N N . VAL A 1 101 ? -13.081 6.231 5.531 1.00 92.56 101 VAL A N 1
ATOM 831 C CA . VAL A 1 101 ? -14.090 5.822 4.532 1.00 92.56 101 VAL A CA 1
ATOM 832 C C . VAL A 1 101 ? -14.260 6.878 3.435 1.00 92.56 101 VAL A C 1
ATOM 834 O O . VAL A 1 101 ? -14.426 6.531 2.267 1.00 92.56 101 VAL A O 1
ATOM 837 N N . GLN A 1 102 ? -14.156 8.164 3.769 1.00 91.31 102 GLN A N 1
ATOM 838 C CA . GLN A 1 102 ? -14.313 9.251 2.798 1.00 91.31 102 GLN A CA 1
ATOM 839 C C . GLN A 1 102 ? -13.096 9.444 1.878 1.00 91.31 102 GLN A C 1
ATOM 841 O O . GLN A 1 102 ? -13.196 10.161 0.882 1.00 91.31 102 GLN A O 1
ATOM 846 N N . LYS A 1 103 ? -11.953 8.802 2.162 1.00 89.19 103 LYS A N 1
ATOM 847 C CA . LYS A 1 103 ? -10.712 8.981 1.385 1.00 89.19 103 LYS A CA 1
ATOM 848 C C . LYS A 1 103 ? -10.667 8.210 0.067 1.00 89.19 103 LYS A C 1
ATOM 850 O O . LYS A 1 103 ? -9.784 8.465 -0.750 1.00 89.19 103 LYS A O 1
ATOM 855 N N . GLY A 1 104 ? -11.610 7.301 -0.174 1.00 88.81 104 GLY A N 1
ATOM 856 C CA . GLY A 1 104 ? -11.779 6.657 -1.475 1.00 88.81 104 GLY A CA 1
ATOM 857 C C . GLY A 1 104 ? -12.273 5.217 -1.397 1.00 88.81 104 GLY A C 1
ATOM 858 O O . GLY A 1 104 ? -12.257 4.588 -0.344 1.00 88.81 104 GLY A O 1
ATOM 859 N N . VAL A 1 105 ? -12.663 4.680 -2.556 1.00 88.00 105 VAL A N 1
ATOM 860 C CA . VAL A 1 105 ? -13.362 3.388 -2.679 1.00 88.00 105 VAL A CA 1
ATOM 861 C C . VAL A 1 105 ? -12.534 2.208 -2.153 1.00 88.00 105 VAL A C 1
ATOM 863 O O . VAL A 1 105 ? -13.074 1.304 -1.516 1.00 88.00 105 VAL A O 1
ATOM 866 N N . GLU A 1 106 ? -11.217 2.202 -2.388 1.00 88.19 106 GLU A N 1
ATOM 867 C CA . GLU A 1 106 ? -10.350 1.132 -1.874 1.00 88.19 106 GLU A CA 1
ATOM 868 C C . GLU A 1 106 ? -10.258 1.162 -0.344 1.00 88.19 106 GLU A C 1
ATOM 870 O O . GLU A 1 106 ? -10.377 0.117 0.298 1.00 88.19 106 GLU A O 1
ATOM 875 N N . ILE A 1 107 ? -10.093 2.351 0.242 1.00 91.31 107 ILE A N 1
ATOM 876 C CA . ILE A 1 107 ? -9.981 2.527 1.695 1.00 91.31 107 ILE A CA 1
ATOM 877 C C . ILE A 1 107 ? -11.323 2.222 2.354 1.00 91.31 107 ILE A C 1
ATOM 879 O O . ILE A 1 107 ? -11.359 1.465 3.318 1.00 91.31 107 ILE A O 1
ATOM 883 N N . GLU A 1 108 ? -12.430 2.708 1.792 1.00 91.69 108 GLU A N 1
ATOM 884 C CA . GLU A 1 108 ? -13.783 2.367 2.229 1.00 91.69 108 GLU A CA 1
ATOM 885 C C . GLU A 1 108 ? -13.987 0.849 2.285 1.00 91.69 108 GLU A C 1
ATOM 887 O O . GLU A 1 108 ? -14.439 0.316 3.300 1.00 91.69 108 GLU A O 1
ATOM 892 N N . GLY A 1 109 ? -13.621 0.132 1.218 1.00 90.25 109 GLY A N 1
ATOM 893 C CA . GLY A 1 109 ? -13.752 -1.322 1.162 1.00 90.25 109 GLY A CA 1
ATOM 894 C C . GLY A 1 109 ? -12.944 -2.039 2.249 1.00 90.25 109 GLY A C 1
ATOM 895 O O . GLY A 1 109 ? -13.420 -3.023 2.826 1.00 90.25 109 GLY A O 1
ATOM 896 N N . VAL A 1 110 ? -11.743 -1.541 2.559 1.00 91.12 110 VAL A N 1
ATOM 897 C CA . VAL A 1 110 ? -10.915 -2.053 3.661 1.00 91.12 110 VAL A CA 1
ATOM 898 C C . VAL A 1 110 ? -11.559 -1.728 5.013 1.00 91.12 110 VAL A C 1
ATOM 900 O O . VAL A 1 110 ? -11.759 -2.636 5.815 1.00 91.12 110 VAL A O 1
ATOM 903 N N . MET A 1 111 ? -11.960 -0.479 5.252 1.00 92.81 111 MET A N 1
ATOM 904 C CA . MET A 1 111 ? -12.548 -0.036 6.523 1.00 92.81 111 MET A CA 1
ATOM 905 C C . MET A 1 111 ? -13.855 -0.758 6.847 1.00 92.81 111 MET A C 1
ATOM 907 O O . MET A 1 111 ? -14.017 -1.268 7.955 1.00 92.81 111 MET A O 1
ATOM 911 N N . ARG A 1 112 ? -14.766 -0.893 5.875 1.00 91.00 112 ARG A N 1
ATOM 912 C CA . ARG A 1 112 ? -16.028 -1.629 6.061 1.00 91.00 112 ARG A CA 1
ATOM 913 C C . ARG A 1 112 ? -15.786 -3.091 6.432 1.00 91.00 112 ARG A C 1
ATOM 915 O O . ARG A 1 112 ? -16.508 -3.642 7.262 1.00 91.00 112 ARG A O 1
ATOM 922 N N . ARG A 1 113 ? -14.775 -3.729 5.830 1.00 92.19 113 ARG A N 1
ATOM 923 C CA . ARG A 1 113 ? -14.385 -5.104 6.174 1.00 92.19 113 ARG A CA 1
ATOM 924 C C . ARG A 1 113 ? -13.874 -5.187 7.610 1.00 92.19 113 ARG A C 1
ATOM 926 O O . ARG A 1 113 ? -14.339 -6.039 8.361 1.00 92.19 113 ARG A O 1
ATOM 933 N N . GLU A 1 114 ? -12.954 -4.303 7.979 1.00 92.19 114 GLU A N 1
ATOM 934 C CA . GLU A 1 114 ? -12.324 -4.281 9.303 1.00 92.19 114 GLU A CA 1
ATOM 935 C C . GLU A 1 114 ? -13.329 -4.014 10.426 1.00 92.19 114 GLU A C 1
ATOM 937 O O . GLU A 1 114 ? -13.319 -4.709 11.442 1.00 92.19 114 GLU A O 1
ATOM 942 N N . ILE A 1 115 ? -14.240 -3.058 10.230 1.00 91.00 115 ILE A N 1
ATOM 943 C CA . ILE A 1 115 ? -15.299 -2.770 11.197 1.00 91.00 11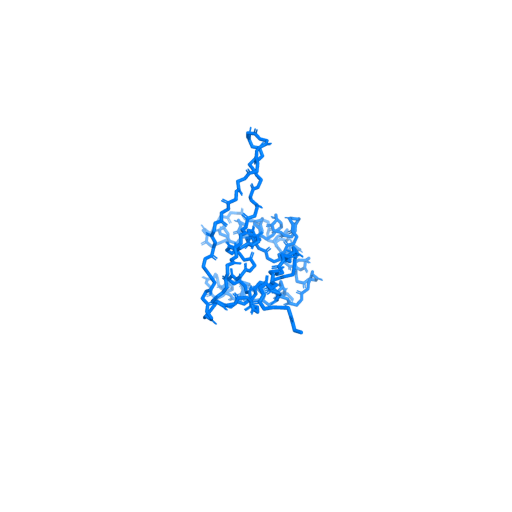5 ILE A CA 1
ATOM 944 C C . ILE A 1 115 ? -16.218 -3.971 11.359 1.00 91.00 115 ILE A C 1
ATOM 946 O O . ILE A 1 115 ? -16.411 -4.429 12.480 1.00 91.00 115 ILE A O 1
ATOM 950 N N . ARG A 1 116 ? -16.688 -4.573 10.265 1.00 90.94 116 ARG A N 1
ATOM 951 C CA . ARG A 1 116 ? -17.540 -5.765 10.345 1.00 90.94 116 ARG A CA 1
ATOM 952 C C . ARG A 1 116 ? -16.855 -6.928 11.070 1.00 90.94 116 ARG A C 1
ATOM 954 O O . ARG A 1 116 ? -17.497 -7.663 11.824 1.00 90.94 116 ARG A O 1
ATOM 961 N N . ASP A 1 117 ? -15.554 -7.117 10.853 1.00 90.19 117 ASP A N 1
ATOM 962 C CA . ASP A 1 117 ? -14.778 -8.128 11.575 1.00 90.19 117 ASP A CA 1
ATOM 963 C C . ASP A 1 117 ? -14.631 -7.799 13.066 1.00 90.19 117 ASP A C 1
ATOM 965 O O . ASP A 1 117 ? -14.703 -8.706 13.903 1.00 90.19 117 ASP A O 1
ATOM 969 N N . LEU A 1 118 ? -14.471 -6.521 13.412 1.00 89.75 118 LEU A N 1
ATOM 970 C CA . LEU A 1 118 ? -14.432 -6.053 14.793 1.00 89.75 118 LEU A CA 1
ATOM 971 C C . LEU A 1 118 ? -15.778 -6.264 15.498 1.00 89.75 118 LEU A C 1
ATOM 973 O O . LEU A 1 118 ? -15.806 -6.803 16.607 1.00 89.75 118 LEU A O 1
ATOM 977 N N . GLU A 1 119 ? -16.887 -5.905 14.852 1.00 89.81 119 GLU A N 1
ATOM 978 C CA . GLU A 1 119 ? -18.244 -6.087 15.375 1.00 89.81 119 GLU A CA 1
ATOM 979 C C . GLU A 1 119 ? -18.533 -7.564 15.645 1.00 89.81 119 GLU A C 1
ATOM 981 O O . GLU A 1 119 ? -18.973 -7.938 16.732 1.00 89.81 119 GLU A O 1
ATOM 986 N N . ARG A 1 120 ? -18.175 -8.438 14.696 1.00 88.75 120 ARG A N 1
ATOM 987 C CA . ARG A 1 120 ? -18.343 -9.890 14.838 1.00 88.75 120 ARG A CA 1
ATOM 988 C C . ARG A 1 120 ? -17.581 -10.462 16.036 1.00 88.75 120 ARG A C 1
ATOM 990 O O . ARG A 1 120 ? -18.056 -11.408 16.657 1.00 88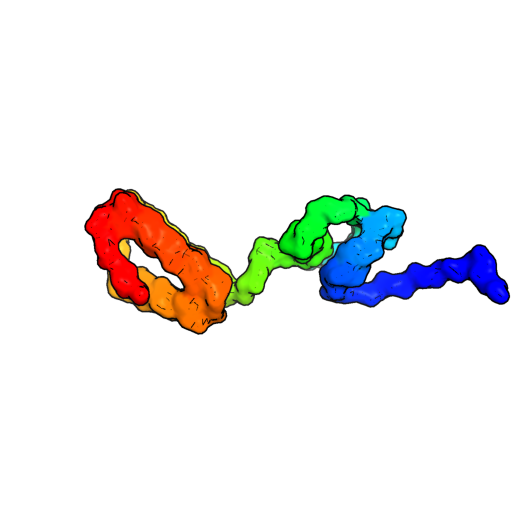.75 120 ARG A O 1
ATOM 997 N N . ARG A 1 121 ? -16.389 -9.941 16.338 1.00 87.31 121 ARG A N 1
ATOM 998 C CA . ARG A 1 121 ? -15.530 -10.451 17.425 1.00 87.31 121 ARG A CA 1
ATOM 999 C C . ARG A 1 121 ? -15.873 -9.870 18.791 1.00 87.31 121 ARG A C 1
ATOM 1001 O O . ARG A 1 121 ? -15.664 -10.538 19.797 1.00 87.31 121 ARG A O 1
ATOM 1008 N N . THR A 1 122 ? -16.350 -8.631 18.829 1.00 84.81 122 THR A N 1
ATOM 1009 C CA . THR A 1 122 ? -16.580 -7.891 20.079 1.00 84.81 122 THR A CA 1
ATOM 1010 C C . THR A 1 122 ? -18.052 -7.833 20.477 1.00 84.81 122 THR A C 1
ATOM 1012 O O . THR A 1 122 ? -18.349 -7.512 21.625 1.00 84.81 122 THR A O 1
ATOM 1015 N N . GLY A 1 123 ? -18.972 -8.125 19.551 1.00 79.94 123 GLY A N 1
ATOM 1016 C CA . GLY A 1 123 ? -20.416 -7.971 19.743 1.00 79.94 123 GLY A CA 1
ATOM 1017 C C . GLY A 1 123 ? -20.879 -6.513 19.831 1.00 79.94 123 GLY A C 1
ATOM 1018 O O . GLY A 1 123 ? -22.055 -6.270 20.083 1.00 79.94 123 GLY A O 1
ATOM 1019 N N . LYS A 1 124 ? -19.971 -5.545 19.653 1.00 79.50 124 LYS A N 1
ATOM 1020 C CA . LYS A 1 124 ? -20.278 -4.112 19.596 1.00 79.50 124 LYS A CA 1
ATOM 1021 C C . LYS A 1 124 ? -20.661 -3.726 18.172 1.00 79.50 124 LYS A C 1
ATOM 1023 O O . LYS A 1 124 ? -20.110 -4.296 17.240 1.00 79.50 124 LYS A O 1
ATOM 1028 N N . THR A 1 125 ? -21.547 -2.749 18.014 1.00 79.25 125 THR A N 1
ATOM 1029 C CA . THR A 1 125 ? -21.909 -2.181 16.707 1.00 79.25 125 THR A CA 1
ATOM 1030 C C . THR A 1 125 ? -21.241 -0.824 16.544 1.00 79.25 125 THR A C 1
ATOM 1032 O O . THR A 1 125 ? -21.346 0.037 17.419 1.00 79.25 125 THR A O 1
ATOM 1035 N N . PHE A 1 126 ? -20.554 -0.641 15.425 1.00 74.62 126 PHE A N 1
ATOM 1036 C CA . PHE A 1 126 ? -19.897 0.594 15.030 1.00 74.62 126 PHE A CA 1
ATOM 1037 C C . PHE A 1 126 ? -20.503 1.019 13.687 1.00 74.62 126 PHE A C 1
ATOM 1039 O O . PHE A 1 126 ? -19.890 0.837 12.642 1.00 74.62 126 PHE A O 1
ATOM 1046 N N . ASP A 1 127 ? -21.731 1.553 13.719 1.00 70.62 127 ASP A N 1
ATOM 1047 C CA . ASP A 1 127 ? -22.431 2.028 12.516 1.00 70.62 127 ASP A CA 1
ATOM 1048 C C . ASP A 1 127 ? -21.598 3.098 11.792 1.00 70.62 127 ASP A C 1
ATOM 1050 O O . ASP A 1 127 ? -21.422 4.198 12.334 1.00 70.62 127 ASP A O 1
ATOM 1054 N N . LEU A 1 128 ? -21.110 2.752 10.594 1.00 66.06 128 LEU A N 1
ATOM 1055 C CA . LEU A 1 128 ? -20.394 3.612 9.642 1.00 66.06 128 LEU A CA 1
ATOM 1056 C C . LEU A 1 128 ? -21.301 4.106 8.512 1.00 66.06 128 LEU A C 1
ATOM 1058 O O . LEU A 1 128 ? -21.871 3.242 7.797 1.00 66.06 128 LEU A O 1
#

Sequence (128 aa):
TFPNIQFIVTTHSPFVVQSAIGRNVIMLDFDNKTGSVKAVHKEINSELSYRAVVREIFDIQSPFSYDTEQEMNEFYQMRDKILKQEKVDEKKFKRLAEELVQKGVEIEGVMRREIRDLERRTGKTFDL

Secondary structure (DSSP, 8-state):
--TT-------S-HHHHHHTTTS-EEEEEEETTTTEEEEEEE---TT--HHHHHHHTS----SS-HHHHHHHHHHHHHHHHHHTT----HHHHHHHHHHHHTT-HHHHHHHHHHHHHHHHHH------